Protein AF-A0A1I3K4R9-F1 (afdb_monomer_lite)

Structure (mmCIF, N/CA/C/O backbone):
data_AF-A0A1I3K4R9-F1
#
_entry.id   AF-A0A1I3K4R9-F1
#
loop_
_atom_site.group_PDB
_atom_site.id
_atom_site.type_symbol
_atom_site.label_atom_id
_atom_site.label_alt_id
_atom_site.label_comp_id
_atom_site.label_asym_id
_atom_site.label_entity_id
_atom_site.label_seq_id
_atom_site.pdbx_PDB_ins_code
_atom_site.Cartn_x
_atom_site.Cartn_y
_atom_site.Cartn_z
_atom_site.occupancy
_atom_site.B_iso_or_equiv
_atom_site.auth_seq_id
_atom_site.auth_comp_id
_atom_site.auth_asym_id
_atom_site.auth_atom_id
_atom_site.pdbx_PDB_model_num
ATOM 1 N N . MET A 1 1 ? 25.715 -66.207 -19.219 1.00 51.34 1 MET A N 1
ATOM 2 C CA . MET A 1 1 ? 26.080 -65.567 -17.935 1.00 51.34 1 MET A CA 1
ATOM 3 C C . MET A 1 1 ? 26.463 -64.110 -18.175 1.00 51.34 1 MET A C 1
ATOM 5 O O . MET A 1 1 ? 27.544 -63.880 -18.688 1.00 51.34 1 MET A O 1
ATOM 9 N N . ARG A 1 2 ? 25.607 -63.145 -17.819 1.00 48.06 2 ARG A N 1
ATOM 10 C CA . ARG A 1 2 ? 25.966 -61.923 -17.067 1.00 48.06 2 ARG A CA 1
ATOM 11 C C . ARG A 1 2 ? 24.714 -61.064 -16.907 1.00 48.06 2 ARG A C 1
ATOM 13 O O . ARG A 1 2 ? 24.129 -60.594 -17.871 1.00 48.06 2 ARG A O 1
ATOM 20 N N . ARG A 1 3 ? 24.297 -60.961 -15.651 1.00 55.81 3 ARG A N 1
ATOM 21 C CA . ARG A 1 3 ? 23.197 -60.150 -15.145 1.00 55.81 3 ARG A CA 1
ATOM 22 C C . ARG A 1 3 ? 23.650 -58.690 -15.182 1.00 55.81 3 ARG A C 1
ATOM 24 O O . ARG A 1 3 ? 24.677 -58.387 -14.584 1.00 55.81 3 ARG A O 1
ATOM 31 N N . ILE A 1 4 ? 22.904 -57.808 -15.837 1.00 59.50 4 ILE A N 1
ATOM 32 C CA . ILE A 1 4 ? 23.000 -56.362 -15.603 1.00 59.50 4 ILE A CA 1
ATOM 33 C C . ILE A 1 4 ? 21.597 -55.910 -15.215 1.00 59.50 4 ILE A C 1
ATOM 35 O O . ILE A 1 4 ? 20.799 -55.438 -16.015 1.00 59.50 4 ILE A O 1
ATOM 39 N N . LEU A 1 5 ? 21.294 -56.197 -13.952 1.00 57.53 5 LEU A N 1
ATOM 40 C CA . LEU A 1 5 ? 20.197 -55.619 -13.201 1.00 57.53 5 LEU A CA 1
ATOM 41 C C . LEU A 1 5 ? 20.694 -54.225 -12.789 1.00 57.53 5 LEU A C 1
ATOM 43 O O . LEU A 1 5 ? 21.417 -54.105 -11.804 1.00 57.53 5 LEU A O 1
ATOM 47 N N . PHE A 1 6 ? 20.417 -53.194 -13.586 1.00 55.78 6 PHE A N 1
ATOM 48 C CA . PHE A 1 6 ? 20.660 -51.812 -13.169 1.00 55.78 6 PHE A CA 1
ATOM 49 C C . PHE A 1 6 ? 19.325 -51.182 -12.800 1.00 55.78 6 PHE A C 1
ATOM 51 O O . PHE A 1 6 ? 18.458 -50.953 -13.640 1.00 55.78 6 PHE A O 1
ATOM 58 N N . ALA A 1 7 ? 19.169 -50.984 -11.496 1.00 57.44 7 ALA A N 1
ATOM 59 C CA . ALA A 1 7 ? 18.073 -50.286 -10.867 1.00 57.44 7 ALA A CA 1
ATOM 60 C C . ALA A 1 7 ? 17.937 -48.871 -11.450 1.00 57.44 7 ALA A C 1
ATOM 62 O O . ALA A 1 7 ? 18.729 -47.986 -11.142 1.00 57.44 7 ALA A O 1
ATOM 63 N N . LEU A 1 8 ? 16.900 -48.643 -12.255 1.00 58.12 8 LEU A N 1
ATOM 64 C CA . LEU A 1 8 ? 16.354 -47.309 -12.513 1.00 58.12 8 LEU A CA 1
ATOM 65 C C . LEU A 1 8 ? 15.363 -46.986 -11.391 1.00 58.12 8 LEU A C 1
ATOM 67 O O . LEU A 1 8 ? 14.152 -46.912 -11.571 1.00 58.12 8 LEU A O 1
ATOM 71 N N . MET A 1 9 ? 15.923 -46.883 -10.190 1.00 59.59 9 MET A N 1
ATOM 72 C CA . MET A 1 9 ? 15.269 -46.380 -8.998 1.00 59.59 9 MET A CA 1
ATOM 73 C C . MET A 1 9 ? 15.701 -44.927 -8.826 1.00 59.59 9 MET A C 1
ATOM 75 O O . MET A 1 9 ? 16.888 -44.647 -8.691 1.00 59.59 9 MET A O 1
ATOM 79 N N . GLY A 1 10 ? 14.724 -44.023 -8.793 1.00 59.19 10 GLY A N 1
ATOM 80 C CA . GLY A 1 10 ? 14.876 -42.740 -8.117 1.00 59.19 10 GLY A CA 1
ATOM 81 C C . GLY A 1 10 ? 15.245 -41.553 -8.998 1.00 59.19 10 GLY A C 1
ATOM 82 O O . GLY A 1 10 ? 16.362 -41.054 -8.944 1.00 59.19 10 GLY A O 1
ATOM 83 N N . LEU A 1 11 ? 14.249 -40.992 -9.679 1.00 58.69 11 LEU A N 1
ATOM 84 C CA . LEU A 1 11 ? 14.163 -39.536 -9.777 1.00 58.69 11 LEU A CA 1
ATOM 85 C C . LEU A 1 11 ? 12.709 -39.120 -9.557 1.00 58.69 11 LEU A C 1
ATOM 87 O O . LEU A 1 11 ? 12.008 -38.674 -10.460 1.00 58.69 11 LEU A O 1
ATOM 91 N N . VAL A 1 12 ? 12.235 -39.335 -8.328 1.00 62.22 12 VAL A N 1
ATOM 92 C CA . VAL A 1 12 ? 11.048 -38.630 -7.847 1.00 62.22 12 VAL A CA 1
ATOM 93 C C . VAL A 1 12 ? 11.509 -37.188 -7.702 1.00 62.22 12 VAL A C 1
ATOM 95 O O . VAL A 1 12 ? 12.241 -36.868 -6.767 1.00 62.22 12 VAL A O 1
ATOM 98 N N . LEU A 1 13 ? 11.175 -36.343 -8.680 1.00 57.25 13 LEU A N 1
ATOM 99 C CA . LEU A 1 13 ? 11.293 -34.903 -8.520 1.00 57.25 13 LEU A CA 1
ATOM 100 C C . LEU A 1 13 ? 10.425 -34.546 -7.317 1.00 57.25 13 LEU A C 1
ATOM 102 O O . LEU A 1 13 ? 9.204 -34.462 -7.416 1.00 57.25 13 LEU A O 1
ATOM 106 N N . SER A 1 14 ? 11.065 -34.396 -6.163 1.00 55.50 14 SER A N 1
ATOM 107 C CA . SER A 1 14 ? 10.514 -33.724 -5.005 1.00 55.50 14 SER A CA 1
ATOM 108 C C . SER A 1 14 ? 10.251 -32.288 -5.437 1.00 55.50 14 SER A C 1
ATOM 110 O O . SER A 1 14 ? 11.121 -31.424 -5.341 1.00 55.50 14 SER A O 1
ATOM 112 N N . SER A 1 15 ? 9.067 -32.066 -6.004 1.00 55.44 15 SER A N 1
ATOM 113 C CA . SER A 1 15 ? 8.483 -30.755 -6.208 1.00 55.44 15 SER A CA 1
ATOM 114 C C . SER A 1 15 ? 8.310 -30.149 -4.825 1.00 55.44 15 SER A C 1
ATOM 116 O O . SER A 1 15 ? 7.285 -30.348 -4.172 1.00 55.44 15 SER A O 1
ATOM 118 N N . SER A 1 16 ? 9.350 -29.478 -4.337 1.00 58.38 16 SER A N 1
ATOM 119 C CA . SER A 1 16 ? 9.229 -28.598 -3.188 1.00 58.38 16 SER A CA 1
ATOM 120 C C . SER A 1 16 ? 8.072 -27.655 -3.509 1.00 58.38 16 SER A C 1
ATOM 122 O O . SER A 1 16 ? 8.151 -26.964 -4.532 1.00 58.38 16 SER A O 1
ATOM 124 N N . PRO A 1 17 ? 6.974 -27.651 -2.731 1.00 54.09 17 PRO A N 1
ATOM 125 C CA . PRO A 1 17 ? 5.944 -26.652 -2.935 1.00 54.09 17 PRO A CA 1
ATOM 126 C C . PRO A 1 17 ? 6.647 -25.303 -2.809 1.00 54.09 17 PRO A C 1
ATOM 128 O O . PRO A 1 17 ? 7.321 -25.058 -1.805 1.00 54.09 17 PRO A O 1
ATOM 131 N N . LEU A 1 18 ? 6.565 -24.466 -3.849 1.00 53.91 18 LEU A N 1
ATOM 132 C CA . LEU A 1 18 ? 6.933 -23.063 -3.718 1.00 53.91 18 LEU A CA 1
ATOM 133 C C . LEU A 1 18 ? 6.096 -22.550 -2.550 1.00 53.91 18 LEU A C 1
ATOM 135 O O . LEU A 1 18 ? 4.873 -22.456 -2.661 1.00 53.91 18 LEU A O 1
ATOM 139 N N . ALA A 1 19 ? 6.743 -22.351 -1.402 1.00 48.62 19 ALA A N 1
ATOM 140 C CA . ALA A 1 19 ? 6.080 -21.896 -0.200 1.00 48.62 19 ALA A CA 1
ATOM 141 C C . ALA A 1 19 ? 5.335 -20.612 -0.560 1.00 48.62 19 ALA A C 1
ATOM 143 O O . ALA A 1 19 ? 5.927 -19.677 -1.106 1.00 48.62 19 ALA A O 1
ATOM 144 N N . ALA A 1 20 ? 4.023 -20.634 -0.326 1.00 49.50 20 ALA A N 1
ATOM 145 C CA . ALA A 1 20 ? 3.136 -19.522 -0.587 1.00 49.50 20 ALA A CA 1
ATOM 146 C C . ALA A 1 20 ? 3.754 -18.236 -0.029 1.00 49.50 20 ALA A C 1
ATOM 148 O O . ALA A 1 20 ? 4.210 -18.177 1.115 1.00 49.50 20 ALA A O 1
ATOM 149 N N . GLN A 1 21 ? 3.815 -17.235 -0.898 1.00 53.59 21 GLN A N 1
ATOM 150 C CA . GLN A 1 21 ? 4.332 -15.909 -0.611 1.00 53.59 21 GLN A CA 1
ATOM 151 C C . GLN A 1 21 ? 3.586 -15.337 0.601 1.00 53.59 21 GLN A C 1
ATOM 153 O O . GLN A 1 21 ? 2.382 -15.542 0.741 1.00 53.59 21 GLN A O 1
ATOM 158 N N . GLY A 1 22 ? 4.328 -14.689 1.504 1.00 58.25 22 GLY A N 1
ATOM 159 C CA . GLY A 1 22 ? 3.849 -14.261 2.818 1.00 58.25 22 GLY A CA 1
ATOM 160 C C . GLY A 1 22 ? 2.541 -13.479 2.745 1.00 58.25 22 GLY A C 1
ATOM 161 O O . GLY A 1 22 ? 2.533 -12.305 2.373 1.00 58.25 22 GLY A O 1
ATOM 162 N N . GLY A 1 23 ? 1.449 -14.145 3.119 1.00 67.75 23 GLY A N 1
ATOM 163 C CA . GLY A 1 23 ? 0.139 -13.528 3.234 1.00 67.75 23 GLY A CA 1
ATOM 164 C C . GLY A 1 23 ? 0.123 -12.436 4.302 1.00 67.75 23 GLY A C 1
ATOM 165 O O . GLY A 1 23 ? 0.985 -12.361 5.182 1.00 67.75 23 GLY A O 1
ATOM 166 N N . CYS A 1 24 ? -0.885 -11.578 4.228 1.00 80.88 24 CYS A N 1
ATOM 167 C CA . CYS A 1 24 ? -1.127 -10.547 5.225 1.00 80.88 24 CYS A CA 1
ATOM 168 C C . CYS A 1 24 ? -1.706 -11.140 6.511 1.00 80.88 24 CYS A C 1
ATOM 170 O O . CYS A 1 24 ? -2.908 -11.087 6.753 1.00 80.88 24 CYS A O 1
ATOM 172 N N . THR A 1 25 ? -0.836 -11.705 7.350 1.00 82.44 25 THR A N 1
ATOM 173 C CA . THR A 1 25 ? -1.200 -12.109 8.710 1.00 82.44 25 THR A CA 1
ATOM 174 C C . THR A 1 25 ? -1.231 -10.870 9.596 1.00 82.44 25 THR A C 1
ATOM 176 O O . THR A 1 25 ? -0.197 -10.389 10.057 1.00 82.44 25 THR A O 1
ATOM 179 N N . LEU A 1 26 ? -2.430 -10.335 9.808 1.00 81.81 26 LEU A N 1
ATOM 180 C CA . LEU A 1 26 ? -2.672 -9.211 10.706 1.00 81.81 26 LEU A CA 1
ATOM 181 C C . LEU A 1 26 ? -3.144 -9.728 12.064 1.00 81.81 26 LEU A C 1
ATOM 183 O O . LEU A 1 26 ? -3.983 -10.627 12.144 1.00 81.81 26 LEU A O 1
ATOM 187 N N . ASN A 1 27 ? -2.622 -9.143 13.139 1.00 87.44 27 ASN A N 1
ATOM 188 C CA . ASN A 1 27 ? -3.165 -9.367 14.471 1.00 87.44 27 ASN A CA 1
ATOM 189 C C . ASN A 1 27 ? -4.494 -8.615 14.590 1.00 87.44 27 ASN A C 1
ATOM 191 O O . ASN A 1 27 ? -4.507 -7.393 14.690 1.00 87.44 27 ASN A O 1
ATOM 195 N N . VAL A 1 28 ? -5.609 -9.345 14.575 1.00 83.69 28 VAL A N 1
ATOM 196 C CA . VAL A 1 28 ? -6.965 -8.767 14.555 1.00 83.69 28 VAL A CA 1
ATOM 197 C C . VAL A 1 28 ? -7.202 -7.790 15.711 1.00 83.69 28 VAL A C 1
ATOM 199 O O . VAL A 1 28 ? -7.915 -6.807 15.528 1.00 83.69 28 VAL A O 1
ATOM 202 N N . ALA A 1 29 ? -6.569 -8.007 16.870 1.00 91.38 29 ALA A N 1
ATOM 203 C CA . ALA A 1 29 ? -6.693 -7.115 18.022 1.00 91.38 29 ALA A CA 1
ATOM 204 C C . ALA A 1 29 ? -6.231 -5.674 17.724 1.00 91.38 29 ALA A C 1
ATOM 206 O O . ALA A 1 29 ? -6.813 -4.733 18.256 1.00 91.38 29 ALA A O 1
ATOM 207 N N . ASP A 1 30 ? -5.246 -5.501 16.837 1.00 89.94 30 ASP A N 1
ATOM 208 C CA . ASP A 1 30 ? -4.691 -4.190 16.475 1.00 89.94 30 ASP A CA 1
ATOM 209 C C . ASP A 1 30 ? -5.546 -3.459 15.420 1.00 89.94 30 ASP A C 1
ATOM 211 O O . ASP A 1 30 ? -5.360 -2.267 15.185 1.00 89.94 30 ASP A O 1
ATOM 215 N N . TYR A 1 31 ? -6.490 -4.168 14.789 1.00 92.12 31 TYR A N 1
ATOM 216 C CA . TYR A 1 31 ? -7.287 -3.682 13.658 1.00 92.12 31 TYR A CA 1
ATOM 217 C C . TYR A 1 31 ? -8.801 -3.788 13.909 1.00 92.12 31 TYR A C 1
ATOM 219 O O . TYR A 1 31 ? -9.599 -3.813 12.971 1.00 92.12 31 TYR A O 1
ATOM 227 N N . VAL A 1 32 ? -9.237 -3.827 15.172 1.00 94.50 32 VAL A N 1
ATOM 228 C CA . VAL A 1 32 ? -10.669 -3.765 15.506 1.00 94.50 32 VAL A CA 1
ATOM 229 C C . VAL A 1 32 ? -11.260 -2.448 14.991 1.00 94.50 32 VAL A C 1
ATOM 231 O O . VAL A 1 32 ? -10.751 -1.372 15.290 1.00 94.50 32 VAL A O 1
ATOM 234 N N . GLY A 1 33 ? -12.341 -2.538 14.212 1.00 95.12 33 GLY A N 1
ATOM 235 C CA . GLY A 1 33 ? -12.996 -1.384 13.583 1.00 95.12 33 GLY A CA 1
ATOM 236 C C . GLY A 1 33 ? -12.412 -0.974 12.228 1.00 95.12 33 GLY A C 1
ATOM 237 O O . GLY A 1 33 ? -12.998 -0.126 11.559 1.00 95.12 33 GLY A O 1
ATOM 238 N N . TRP A 1 34 ? -11.316 -1.597 11.793 1.00 96.56 34 TRP A N 1
ATOM 239 C CA . TRP A 1 34 ? -10.780 -1.399 10.451 1.00 96.56 34 TRP A CA 1
ATOM 240 C C . TRP A 1 34 ? -11.550 -2.231 9.426 1.00 96.56 34 TRP A C 1
ATOM 242 O O . TRP A 1 34 ? -12.049 -3.319 9.719 1.00 96.56 34 TRP A O 1
ATOM 252 N N . GLN A 1 35 ? -11.612 -1.731 8.199 1.00 96.38 35 GLN A N 1
ATOM 253 C CA . GLN A 1 35 ? -12.259 -2.375 7.064 1.00 96.38 35 GLN A CA 1
ATOM 254 C C . GLN A 1 35 ? -11.261 -2.542 5.929 1.00 96.38 35 GLN A C 1
ATOM 256 O O . GLN A 1 35 ? -10.445 -1.655 5.686 1.00 96.38 35 GLN A O 1
ATOM 261 N N . ILE A 1 36 ? -11.346 -3.660 5.211 1.00 95.00 36 ILE A N 1
ATOM 262 C CA . ILE A 1 36 ? -10.637 -3.816 3.942 1.00 95.00 36 ILE A CA 1
ATOM 263 C C . ILE A 1 36 ? -11.380 -2.975 2.908 1.00 95.00 36 ILE A C 1
ATOM 265 O O . ILE A 1 36 ? -12.539 -3.253 2.611 1.00 95.00 36 ILE A O 1
ATOM 269 N N . ILE A 1 37 ? -10.710 -1.959 2.372 1.00 95.25 37 ILE A N 1
ATOM 270 C CA . ILE A 1 37 ? -11.268 -1.096 1.323 1.00 95.25 37 ILE A CA 1
ATOM 271 C C . ILE A 1 37 ? -10.774 -1.493 -0.068 1.00 95.25 37 ILE A C 1
ATOM 273 O O . ILE A 1 37 ? -11.422 -1.180 -1.060 1.00 95.25 37 ILE A O 1
ATOM 277 N N . TYR A 1 38 ? -9.645 -2.204 -0.144 1.00 93.81 38 TYR A N 1
ATOM 278 C CA . TYR A 1 38 ? -9.099 -2.708 -1.396 1.00 93.81 38 TYR A CA 1
ATOM 279 C C . TYR A 1 38 ? -8.235 -3.958 -1.161 1.00 93.81 38 TYR A C 1
ATOM 281 O O . TYR A 1 38 ? -7.528 -4.059 -0.154 1.00 93.81 38 TYR A O 1
ATOM 289 N N . SER A 1 39 ? -8.237 -4.895 -2.111 1.00 92.69 39 SER A N 1
ATOM 290 C CA . SER A 1 39 ? -7.311 -6.033 -2.147 1.00 92.69 39 SER A CA 1
ATOM 291 C C . SER A 1 39 ? -6.931 -6.383 -3.582 1.00 92.69 39 SER A C 1
ATOM 293 O O . SER A 1 39 ? -7.806 -6.461 -4.440 1.00 92.69 39 SER A O 1
ATOM 295 N N . GLY A 1 40 ? -5.653 -6.647 -3.838 1.00 91.12 40 GLY A N 1
ATOM 296 C CA . GLY A 1 40 ? -5.158 -7.014 -5.164 1.00 91.12 40 GLY A CA 1
ATOM 297 C C . GLY A 1 40 ? -3.655 -7.257 -5.149 1.00 91.12 40 GLY A C 1
ATOM 298 O O . GLY A 1 40 ? -3.104 -7.634 -4.120 1.00 91.12 40 GLY A O 1
ATOM 299 N N . ALA A 1 41 ? -2.985 -7.004 -6.270 1.00 91.38 41 ALA A N 1
ATOM 300 C CA . ALA A 1 41 ? -1.533 -7.108 -6.386 1.00 91.38 41 ALA A CA 1
ATOM 301 C C . ALA A 1 41 ? -0.946 -5.764 -6.803 1.00 91.38 41 ALA A C 1
ATOM 303 O O . ALA A 1 41 ? -1.534 -5.064 -7.617 1.00 91.38 41 ALA A O 1
ATOM 304 N N . LEU A 1 42 ? 0.230 -5.403 -6.299 1.00 93.75 42 LEU A N 1
ATOM 305 C CA . LEU A 1 42 ? 0.910 -4.214 -6.800 1.00 93.75 42 LEU A CA 1
ATOM 306 C C . LEU A 1 42 ? 1.279 -4.396 -8.276 1.00 93.75 42 LEU A C 1
ATOM 308 O O . LEU A 1 42 ? 1.975 -5.338 -8.650 1.00 93.75 42 LEU A O 1
ATOM 312 N N . THR A 1 43 ? 0.858 -3.455 -9.115 1.00 95.62 43 THR A N 1
ATOM 313 C CA . THR A 1 43 ? 1.207 -3.403 -10.543 1.00 95.62 43 THR A CA 1
ATOM 314 C C . THR A 1 43 ? 2.423 -2.521 -10.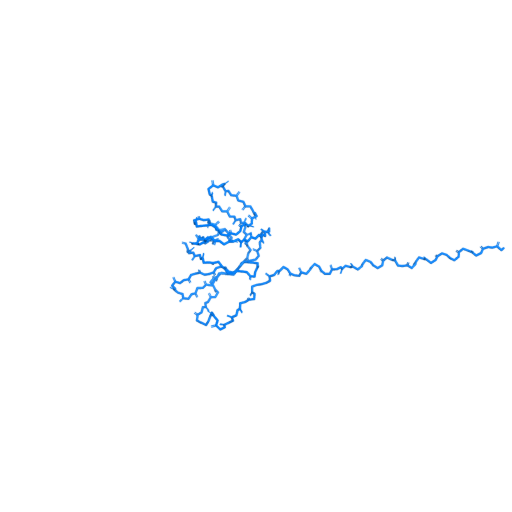809 1.00 95.62 43 THR A C 1
ATOM 316 O O . THR A 1 43 ? 2.999 -2.550 -11.900 1.00 95.62 43 THR A O 1
ATOM 319 N N . GLY A 1 44 ? 2.837 -1.739 -9.811 1.00 95.31 44 GLY A N 1
ATOM 320 C CA . GLY A 1 44 ? 4.094 -1.014 -9.813 1.00 95.31 44 GLY A CA 1
ATOM 321 C C . GLY A 1 44 ? 4.179 0.037 -8.717 1.00 95.31 44 GLY A C 1
ATOM 322 O O . GLY A 1 44 ? 3.285 0.194 -7.888 1.00 95.31 44 GLY A O 1
ATOM 323 N N . THR A 1 45 ? 5.272 0.783 -8.733 1.00 96.75 45 THR A N 1
ATOM 324 C CA . THR A 1 45 ? 5.490 1.953 -7.888 1.00 96.75 45 THR A CA 1
ATOM 325 C C . THR A 1 45 ? 5.971 3.123 -8.729 1.00 96.75 45 THR A C 1
ATOM 327 O O . THR A 1 45 ? 6.645 2.915 -9.738 1.00 96.75 45 THR A O 1
ATOM 330 N N . VAL A 1 46 ? 5.672 4.345 -8.300 1.00 97.19 46 VAL A N 1
ATOM 331 C CA . VAL A 1 46 ? 6.185 5.577 -8.909 1.00 97.19 46 VAL A CA 1
ATOM 332 C C . VAL A 1 46 ? 6.828 6.434 -7.828 1.00 97.19 46 VAL A C 1
ATOM 334 O O . VAL A 1 46 ? 6.215 6.703 -6.796 1.00 97.19 46 VAL A O 1
ATOM 337 N N . ASP A 1 47 ? 8.065 6.855 -8.054 1.00 95.12 47 ASP A N 1
ATOM 338 C CA . ASP A 1 47 ? 8.766 7.824 -7.212 1.00 95.12 47 ASP A CA 1
ATOM 339 C C . ASP A 1 47 ? 9.708 8.708 -8.050 1.00 95.12 47 ASP A C 1
ATOM 341 O O . ASP A 1 47 ? 9.578 8.789 -9.273 1.00 95.12 47 ASP A O 1
ATOM 345 N N . LEU A 1 48 ? 10.645 9.402 -7.396 1.00 92.62 48 LEU A N 1
ATOM 346 C CA . LEU A 1 48 ? 11.615 10.289 -8.048 1.00 92.62 48 LEU A CA 1
ATOM 347 C C . LEU A 1 48 ? 12.519 9.572 -9.064 1.00 92.62 48 LEU A C 1
ATOM 349 O O . LEU A 1 48 ? 13.056 10.220 -9.957 1.00 92.62 48 LEU A O 1
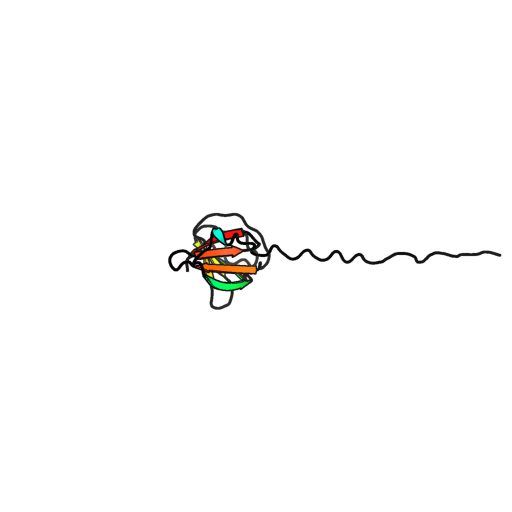ATOM 353 N N . SER A 1 49 ? 12.707 8.256 -8.937 1.00 91.75 49 SER A N 1
ATOM 354 C CA . SER A 1 49 ? 13.458 7.435 -9.893 1.00 91.75 49 SER A CA 1
ATOM 355 C C . SER A 1 49 ? 12.603 6.966 -11.077 1.00 91.75 49 SER A C 1
ATOM 357 O O . SER A 1 49 ? 13.126 6.340 -11.997 1.00 91.75 49 SER A O 1
ATOM 359 N N . GLY A 1 50 ? 11.307 7.286 -11.086 1.00 95.38 50 GLY A N 1
ATOM 360 C CA . GLY A 1 50 ? 10.360 6.912 -12.127 1.00 95.38 50 GLY A CA 1
ATOM 361 C C . GLY A 1 50 ? 9.490 5.719 -11.737 1.00 95.38 50 GLY A C 1
ATOM 362 O O . GLY A 1 50 ? 9.225 5.465 -10.560 1.00 95.38 50 GLY A O 1
ATOM 363 N N . ARG A 1 51 ? 8.989 5.005 -12.749 1.00 96.12 51 ARG A N 1
ATOM 364 C CA . ARG A 1 51 ? 8.123 3.835 -12.566 1.00 96.12 51 ARG A CA 1
ATOM 365 C C . ARG A 1 51 ? 8.956 2.557 -12.424 1.00 96.12 51 ARG A C 1
ATOM 367 O O . ARG A 1 51 ? 9.868 2.327 -13.210 1.00 96.12 51 ARG A O 1
ATOM 374 N N . SER A 1 52 ? 8.576 1.692 -11.486 1.00 94.81 52 SER A N 1
ATOM 375 C CA . SER A 1 52 ? 9.142 0.351 -11.285 1.00 94.81 52 SER A CA 1
ATOM 376 C C . SER A 1 52 ? 8.028 -0.690 -11.166 1.00 94.81 52 SER A C 1
ATOM 378 O O . SER A 1 52 ? 6.971 -0.400 -10.615 1.00 94.81 52 SER A O 1
ATOM 380 N N . GLU A 1 53 ? 8.255 -1.912 -11.649 1.00 92.56 53 GLU A N 1
ATOM 381 C CA . GLU A 1 53 ? 7.369 -3.059 -11.372 1.00 92.56 53 GLU A CA 1
ATOM 382 C C . GLU A 1 53 ? 7.735 -3.796 -10.075 1.00 92.56 53 GLU A C 1
ATOM 384 O O . GLU A 1 53 ? 6.952 -4.584 -9.543 1.00 92.56 53 GLU A O 1
ATOM 389 N N . THR A 1 54 ? 8.938 -3.545 -9.564 1.00 92.00 54 THR A N 1
ATOM 390 C CA . THR A 1 54 ? 9.446 -4.156 -8.340 1.00 92.00 54 THR A CA 1
ATOM 391 C C . THR A 1 54 ? 9.175 -3.226 -7.171 1.00 92.00 54 THR A C 1
ATOM 393 O O . THR A 1 54 ? 9.645 -2.085 -7.149 1.00 92.00 54 THR A O 1
ATOM 396 N N . PHE A 1 55 ? 8.462 -3.737 -6.172 1.00 93.75 55 PHE A N 1
ATOM 397 C CA . PHE A 1 55 ? 8.271 -3.063 -4.901 1.00 93.75 55 PHE A CA 1
ATOM 398 C C . PHE A 1 55 ? 9.573 -3.106 -4.100 1.00 93.75 55 PHE A C 1
ATOM 400 O O . PHE A 1 55 ? 10.130 -4.179 -3.874 1.00 93.75 55 PHE A O 1
ATOM 407 N N . GLN A 1 56 ? 10.042 -1.943 -3.649 1.00 93.19 56 GLN A N 1
ATOM 408 C CA . GLN A 1 56 ? 11.261 -1.786 -2.842 1.00 93.19 56 GLN A CA 1
ATOM 409 C C . GLN A 1 56 ? 10.956 -1.113 -1.494 1.00 93.19 56 GLN A C 1
ATOM 411 O O . GLN A 1 56 ? 11.735 -0.306 -0.982 1.00 93.19 56 GLN A O 1
ATOM 416 N N . GLY A 1 57 ? 9.770 -1.379 -0.943 1.00 93.25 57 GLY A N 1
ATOM 417 C CA . GLY A 1 57 ? 9.292 -0.733 0.275 1.00 93.25 57 GLY A CA 1
ATOM 418 C C . GLY A 1 57 ? 8.592 0.599 0.018 1.00 93.25 57 GLY A C 1
ATOM 419 O O . GLY A 1 57 ? 8.260 0.954 -1.114 1.00 93.25 57 GLY A O 1
ATOM 420 N N . CYS A 1 58 ? 8.398 1.353 1.091 1.00 95.38 58 CYS A N 1
ATOM 421 C CA . CYS A 1 58 ? 7.868 2.705 1.073 1.00 95.38 58 CYS A CA 1
ATOM 422 C C . CYS A 1 58 ? 8.969 3.735 1.317 1.00 95.38 58 CYS A C 1
ATOM 424 O O . CYS A 1 58 ? 9.812 3.576 2.202 1.00 95.38 58 CYS A O 1
ATOM 426 N N . ALA A 1 59 ? 8.882 4.829 0.572 1.00 95.44 59 ALA A N 1
ATOM 427 C CA . ALA A 1 59 ? 9.505 6.106 0.877 1.00 95.44 59 ALA A CA 1
ATOM 428 C C . ALA A 1 59 ? 8.395 7.172 0.842 1.00 95.44 59 ALA A C 1
ATOM 430 O O . ALA A 1 59 ? 7.461 7.010 0.053 1.00 95.44 59 ALA A O 1
ATOM 431 N N . PRO A 1 60 ? 8.447 8.234 1.663 1.00 95.69 60 PRO A N 1
ATOM 432 C CA . PRO A 1 60 ? 7.436 9.284 1.647 1.00 95.69 60 PRO A CA 1
ATOM 433 C C . PRO A 1 60 ? 7.209 9.826 0.232 1.00 95.69 60 PRO A C 1
ATOM 435 O O . PRO A 1 60 ? 8.162 10.173 -0.464 1.00 95.69 60 PRO A O 1
ATOM 438 N N . GLY A 1 61 ? 5.950 9.865 -0.203 1.00 96.56 61 GLY A N 1
ATOM 439 C CA . GLY A 1 61 ? 5.571 10.320 -1.543 1.00 96.56 61 GLY A CA 1
ATOM 440 C C . GLY A 1 61 ? 5.660 9.261 -2.647 1.00 96.56 61 GLY A C 1
ATOM 441 O O . GLY A 1 61 ? 5.174 9.518 -3.745 1.00 96.56 61 GLY A O 1
ATOM 442 N N . ARG A 1 62 ? 6.212 8.067 -2.383 1.00 97.31 62 ARG A N 1
ATOM 443 C CA . ARG A 1 62 ? 6.147 6.945 -3.333 1.00 97.31 62 ARG A CA 1
ATOM 444 C C . ARG A 1 62 ? 4.694 6.520 -3.517 1.00 97.31 62 ARG A C 1
ATOM 446 O O . ARG A 1 62 ? 4.020 6.191 -2.542 1.00 97.31 62 ARG A O 1
ATOM 453 N N . VAL A 1 63 ? 4.244 6.485 -4.763 1.00 97.69 63 VAL A N 1
ATOM 454 C CA . VAL A 1 63 ? 2.916 6.002 -5.145 1.00 97.69 63 VAL A CA 1
ATOM 455 C C . VAL A 1 63 ? 2.995 4.499 -5.375 1.00 97.69 63 VAL A C 1
ATOM 457 O O . VAL A 1 63 ? 3.864 4.023 -6.107 1.00 97.69 63 VAL A O 1
ATOM 460 N N . LEU A 1 64 ? 2.102 3.749 -4.744 1.00 97.00 64 LEU A N 1
ATOM 461 C CA . LEU A 1 64 ? 1.911 2.319 -4.932 1.00 97.00 64 LEU A CA 1
ATOM 462 C C . LEU A 1 64 ? 0.698 2.127 -5.833 1.00 97.00 64 LEU A C 1
ATOM 464 O O . LEU A 1 64 ? -0.400 2.556 -5.490 1.00 97.00 64 LEU A O 1
ATOM 468 N N . LEU A 1 65 ? 0.905 1.503 -6.985 1.00 96.81 65 LEU A N 1
ATOM 469 C CA . LEU A 1 65 ? -0.141 1.242 -7.963 1.00 96.81 65 LEU A CA 1
ATOM 470 C C . LEU A 1 65 ? -0.668 -0.161 -7.738 1.00 96.81 65 LEU A C 1
ATOM 472 O O . LEU A 1 65 ? 0.121 -1.110 -7.736 1.00 96.81 65 LEU A O 1
ATOM 476 N N . ILE A 1 66 ? -1.976 -0.290 -7.555 1.00 94.00 66 ILE A N 1
ATOM 477 C CA . ILE A 1 66 ? -2.584 -1.569 -7.204 1.00 94.00 66 ILE A CA 1
ATOM 478 C C . ILE A 1 66 ? -3.426 -2.132 -8.346 1.00 94.00 66 ILE A C 1
ATOM 480 O O . ILE A 1 66 ? -3.371 -3.320 -8.632 1.00 94.00 66 ILE A O 1
ATOM 484 N N . ASP A 1 67 ? -4.135 -1.283 -9.072 1.00 88.56 67 ASP A N 1
ATOM 485 C CA . ASP A 1 67 ? -4.716 -1.626 -10.368 1.00 88.56 67 ASP A CA 1
ATOM 486 C C . ASP A 1 67 ? -4.732 -0.378 -11.268 1.00 88.56 67 ASP A C 1
ATOM 488 O O . ASP A 1 67 ? -3.878 0.501 -11.116 1.00 88.56 67 ASP A O 1
ATOM 492 N N . ALA A 1 68 ? -5.625 -0.341 -12.259 1.00 85.62 68 ALA A N 1
ATOM 493 C CA . ALA A 1 68 ? -5.768 0.799 -13.158 1.00 85.62 68 ALA A CA 1
ATOM 494 C C . ALA A 1 68 ? -6.373 2.041 -12.477 1.00 85.62 68 ALA A C 1
ATOM 496 O O . ALA A 1 68 ? -6.075 3.155 -12.904 1.00 85.62 68 ALA A O 1
ATOM 497 N N . ASP A 1 69 ? -7.167 1.849 -11.423 1.00 90.88 69 ASP A N 1
ATOM 498 C CA . ASP A 1 69 ? -8.024 2.873 -10.820 1.00 90.88 69 ASP A CA 1
ATOM 499 C C . ASP A 1 69 ? -7.670 3.157 -9.347 1.00 90.88 69 ASP A C 1
ATOM 501 O O . ASP A 1 69 ? -8.129 4.145 -8.775 1.00 90.88 69 ASP A O 1
ATOM 505 N N . HIS A 1 70 ? -6.820 2.330 -8.735 1.00 95.00 70 HIS A N 1
ATOM 506 C CA . HIS A 1 70 ? -6.462 2.398 -7.326 1.00 95.00 70 HIS A CA 1
ATOM 507 C C . HIS A 1 70 ? -4.958 2.557 -7.130 1.00 95.00 70 HIS A C 1
ATOM 509 O O . HIS A 1 70 ? -4.122 1.767 -7.594 1.00 95.00 70 HIS A O 1
ATOM 515 N N . SER A 1 71 ? -4.620 3.569 -6.340 1.00 96.50 71 SER A N 1
ATOM 516 C CA . SER A 1 71 ? -3.271 3.816 -5.864 1.00 96.50 71 SER A CA 1
ATOM 517 C C . SER A 1 71 ? -3.298 4.377 -4.456 1.00 96.50 71 SER A C 1
ATOM 519 O O . SER A 1 71 ? -4.258 5.036 -4.079 1.00 96.50 71 SER A O 1
ATOM 521 N N . VAL A 1 72 ? -2.218 4.165 -3.715 1.00 97.31 72 VAL A N 1
ATOM 522 C CA . VAL A 1 72 ? -2.009 4.796 -2.408 1.00 97.31 72 VAL A CA 1
ATOM 523 C C . VAL A 1 72 ? -0.610 5.387 -2.335 1.00 97.31 72 VAL A C 1
ATOM 525 O O . VAL A 1 72 ? 0.323 4.895 -2.969 1.00 97.31 72 VAL A O 1
ATOM 528 N N . VAL A 1 73 ? -0.429 6.434 -1.543 1.00 97.88 73 VAL A N 1
ATOM 529 C CA . VAL A 1 73 ? 0.849 7.127 -1.372 1.00 97.88 73 VAL A CA 1
ATOM 530 C C . VAL A 1 73 ? 1.453 6.781 -0.019 1.00 97.88 73 VAL A C 1
ATOM 532 O O . VAL A 1 73 ? 0.840 6.978 1.027 1.00 97.88 73 VAL A O 1
ATOM 535 N N . CYS A 1 74 ? 2.693 6.304 -0.018 1.00 97.44 74 CYS A N 1
ATOM 536 C CA . CYS A 1 74 ? 3.452 6.046 1.199 1.00 97.44 74 CYS A CA 1
ATOM 537 C C . CYS A 1 74 ? 3.660 7.334 2.011 1.00 97.44 74 CYS A C 1
ATOM 539 O O . CYS A 1 74 ? 4.098 8.358 1.477 1.00 97.44 74 CYS A O 1
ATOM 541 N N . THR A 1 75 ? 3.427 7.269 3.322 1.00 97.00 75 THR A N 1
ATOM 542 C CA . THR A 1 75 ? 3.622 8.411 4.238 1.00 97.00 75 THR A CA 1
ATOM 543 C C . THR A 1 75 ? 4.883 8.292 5.090 1.00 97.00 75 THR A C 1
ATOM 545 O O . THR A 1 75 ? 5.367 9.290 5.617 1.00 97.00 75 THR A O 1
ATOM 548 N N . GLN A 1 76 ? 5.459 7.092 5.185 1.00 93.00 76 GLN A N 1
ATOM 549 C CA . GLN A 1 76 ? 6.640 6.812 5.999 1.00 93.00 76 GLN A CA 1
ATOM 550 C C . GLN A 1 76 ? 7.660 5.950 5.257 1.00 93.00 76 GLN A C 1
ATOM 552 O O . GLN A 1 76 ? 7.308 5.138 4.401 1.00 93.00 76 GLN A O 1
ATOM 557 N N . THR A 1 77 ? 8.933 6.088 5.624 1.00 93.25 77 THR A N 1
ATOM 558 C CA . THR A 1 77 ? 9.996 5.221 5.108 1.00 93.25 77 THR A CA 1
ATOM 559 C C . THR A 1 77 ? 9.927 3.856 5.780 1.00 93.25 77 THR A C 1
ATOM 561 O O . THR A 1 77 ? 10.018 3.753 7.003 1.00 93.25 77 THR A O 1
ATOM 564 N N . ARG A 1 78 ? 9.810 2.787 4.991 1.00 93.94 78 ARG A N 1
ATOM 565 C CA . ARG A 1 78 ? 9.889 1.412 5.493 1.00 93.94 78 ARG A CA 1
ATOM 566 C C . ARG A 1 78 ? 10.373 0.477 4.398 1.00 93.94 78 ARG A C 1
ATOM 568 O O . ARG A 1 78 ? 9.833 0.478 3.298 1.00 93.94 78 ARG A O 1
ATOM 575 N N . LEU A 1 79 ? 11.359 -0.356 4.708 1.00 90.56 79 LEU A N 1
ATOM 576 C CA . LEU A 1 79 ? 11.909 -1.306 3.744 1.00 90.56 79 LEU A CA 1
ATOM 577 C C . LEU A 1 79 ? 10.905 -2.411 3.388 1.00 90.56 79 LEU A C 1
ATOM 579 O O . LEU A 1 79 ? 10.034 -2.792 4.174 1.00 90.56 79 LEU A O 1
ATOM 583 N N . GLY A 1 80 ? 11.052 -2.935 2.181 1.00 89.56 80 GLY A N 1
ATOM 584 C CA . GLY A 1 80 ? 10.243 -4.007 1.621 1.00 89.56 80 GLY A CA 1
ATOM 585 C C . GLY A 1 80 ? 10.853 -4.465 0.306 1.00 89.56 80 GLY A C 1
ATOM 586 O O . GLY A 1 80 ? 11.694 -3.771 -0.262 1.00 89.56 80 GLY A O 1
ATOM 587 N N . ALA A 1 81 ? 10.460 -5.643 -0.156 1.00 87.69 81 ALA A N 1
ATOM 588 C CA . ALA A 1 81 ? 10.894 -6.170 -1.439 1.00 87.69 81 ALA A CA 1
ATOM 589 C C . ALA A 1 81 ? 9.840 -7.143 -1.965 1.00 87.69 81 ALA A C 1
ATOM 591 O O . ALA A 1 81 ? 9.315 -7.947 -1.194 1.00 87.69 81 ALA A O 1
ATOM 592 N N . GLY A 1 82 ? 9.546 -7.079 -3.259 1.00 88.06 82 GLY A N 1
ATOM 593 C CA . GLY A 1 82 ? 8.688 -8.051 -3.927 1.00 88.06 82 GLY A CA 1
ATOM 594 C C . GLY A 1 82 ? 8.482 -7.711 -5.396 1.00 88.06 82 GLY A C 1
ATOM 595 O O . GLY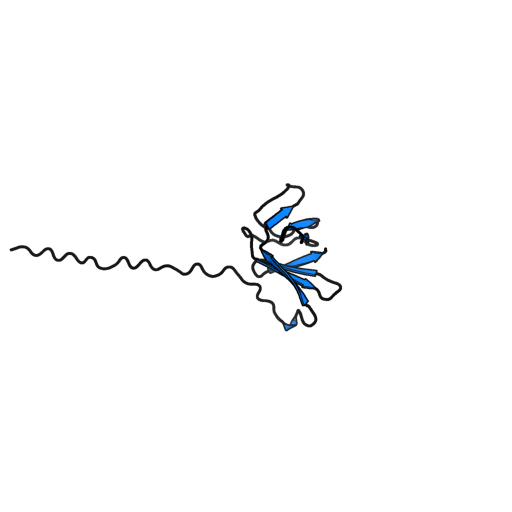 A 1 82 ? 8.390 -6.539 -5.757 1.00 88.06 82 GLY A O 1
ATOM 596 N N . TYR A 1 83 ? 8.393 -8.731 -6.246 1.00 88.25 83 TYR A N 1
ATOM 597 C CA . TYR A 1 83 ? 7.911 -8.558 -7.612 1.00 88.25 83 TYR A CA 1
ATOM 598 C C . TYR A 1 83 ? 6.393 -8.705 -7.601 1.00 88.25 83 TYR A C 1
ATOM 600 O O . TYR A 1 83 ? 5.899 -9.792 -7.317 1.00 88.25 83 TYR A O 1
ATOM 608 N N . ARG A 1 84 ? 5.677 -7.601 -7.847 1.00 89.94 84 ARG A N 1
ATOM 609 C CA . ARG A 1 84 ? 4.205 -7.547 -7.853 1.00 89.94 84 ARG A CA 1
ATOM 610 C C . ARG A 1 84 ? 3.534 -8.285 -6.670 1.00 89.94 84 ARG A C 1
ATOM 612 O O . ARG A 1 84 ? 2.722 -9.178 -6.898 1.00 89.94 84 ARG A O 1
ATOM 619 N N . PRO A 1 85 ? 3.895 -7.972 -5.409 1.00 91.38 85 PRO A N 1
ATOM 620 C CA . PRO A 1 85 ? 3.330 -8.658 -4.249 1.00 91.38 85 PRO A CA 1
ATOM 621 C C . PRO A 1 85 ? 1.839 -8.352 -4.077 1.00 91.38 85 PRO A C 1
ATOM 623 O O . PRO A 1 85 ? 1.377 -7.268 -4.445 1.00 91.38 85 PRO A O 1
ATOM 626 N N . ASP A 1 86 ? 1.124 -9.268 -3.426 1.00 91.62 86 ASP A N 1
ATOM 627 C CA . ASP A 1 86 ? -0.238 -9.019 -2.962 1.00 91.62 86 ASP A CA 1
ATOM 628 C C . ASP A 1 86 ? -0.270 -7.865 -1.955 1.00 91.62 86 ASP A C 1
ATOM 630 O O . ASP A 1 86 ? 0.654 -7.674 -1.149 1.00 91.62 86 ASP A O 1
ATOM 634 N N . VAL A 1 87 ? -1.362 -7.109 -1.994 1.00 93.31 87 VAL A N 1
ATOM 635 C CA . VAL A 1 87 ? -1.632 -5.994 -1.099 1.00 93.31 87 VAL A CA 1
ATOM 636 C C . VAL A 1 87 ? -3.085 -5.980 -0.648 1.00 93.31 87 VAL A C 1
ATOM 638 O O . VAL A 1 87 ? -4.013 -6.204 -1.424 1.00 93.31 87 VAL A O 1
ATOM 641 N N . VAL A 1 88 ? -3.271 -5.667 0.629 1.00 94.56 88 VAL A N 1
ATOM 642 C CA . VAL A 1 88 ? -4.572 -5.392 1.238 1.00 94.56 88 VAL A CA 1
ATOM 643 C C . VAL A 1 88 ? -4.507 -4.008 1.861 1.00 94.56 88 VAL A C 1
ATOM 645 O O . VAL A 1 88 ? -3.634 -3.750 2.690 1.00 94.56 88 VAL A O 1
ATOM 648 N N . VAL A 1 89 ? -5.412 -3.117 1.471 1.00 95.94 89 VAL A N 1
ATOM 649 C CA . VAL A 1 89 ? -5.529 -1.780 2.055 1.00 95.94 89 VAL A CA 1
ATOM 650 C C . VAL A 1 89 ? -6.670 -1.783 3.059 1.00 95.94 89 VAL A C 1
ATOM 652 O O . VAL A 1 89 ? -7.799 -2.163 2.737 1.00 95.94 89 VAL A O 1
ATOM 655 N N . LEU A 1 90 ? -6.358 -1.362 4.280 1.00 96.69 90 LEU A N 1
ATOM 656 C CA . LEU A 1 90 ? -7.295 -1.243 5.383 1.00 96.69 90 LEU A CA 1
ATOM 657 C C . LEU A 1 90 ? -7.493 0.225 5.762 1.00 96.69 90 LEU A C 1
ATOM 659 O O . LEU A 1 90 ? -6.549 1.014 5.691 1.00 96.69 90 LEU A O 1
ATOM 663 N N . SER A 1 91 ? -8.698 0.558 6.218 1.00 96.88 91 SER A N 1
ATOM 664 C CA . SER A 1 91 ? -9.060 1.883 6.725 1.00 96.88 91 SER A CA 1
ATOM 665 C C . SER A 1 91 ? -9.868 1.794 8.017 1.00 96.88 91 SER A C 1
ATOM 667 O O . SER A 1 91 ? -10.740 0.935 8.135 1.00 96.88 91 SER A O 1
ATOM 669 N N . ASP A 1 92 ? -9.620 2.701 8.960 1.00 96.56 92 ASP A N 1
ATOM 670 C CA . ASP A 1 92 ? -10.483 2.961 10.129 1.00 96.56 92 ASP A CA 1
ATOM 671 C C . ASP A 1 92 ? -11.387 4.201 9.932 1.00 96.56 92 ASP A C 1
ATOM 673 O O . ASP A 1 92 ? -12.012 4.694 10.874 1.00 96.56 92 ASP A O 1
ATOM 677 N N . GLY A 1 93 ? -11.430 4.745 8.710 1.00 95.75 93 GLY A N 1
ATOM 678 C CA . GLY A 1 93 ? -12.120 5.989 8.361 1.00 95.75 93 GLY A CA 1
ATOM 679 C C . GLY A 1 93 ? -11.289 7.263 8.561 1.00 95.75 93 GLY A C 1
ATOM 680 O O . G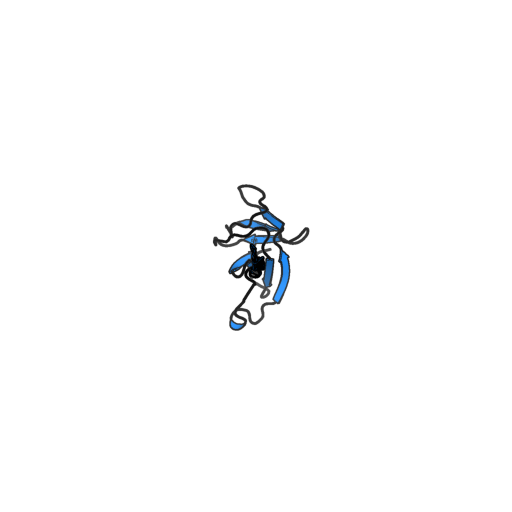LY A 1 93 ? -11.731 8.337 8.156 1.00 95.75 93 GLY A O 1
ATOM 681 N N . ARG A 1 94 ? -10.096 7.179 9.162 1.00 95.19 94 ARG A N 1
ATOM 682 C CA . ARG A 1 94 ? -9.166 8.312 9.353 1.00 95.19 94 ARG A CA 1
ATOM 683 C C . ARG A 1 94 ? -7.755 8.017 8.853 1.00 95.19 94 ARG A C 1
ATOM 685 O O . ARG A 1 94 ? -7.072 8.921 8.381 1.00 95.19 94 ARG A O 1
ATOM 692 N N . ASN A 1 95 ? -7.323 6.773 8.983 1.00 96.56 95 ASN A N 1
ATOM 693 C CA . ASN A 1 95 ? -5.993 6.280 8.687 1.00 96.56 95 ASN A CA 1
ATOM 694 C C . ASN A 1 95 ? -6.077 5.153 7.663 1.00 96.56 95 ASN A C 1
ATOM 696 O O . ASN A 1 95 ? -7.025 4.369 7.664 1.00 96.56 95 ASN A O 1
ATOM 700 N N . LEU A 1 96 ? -5.040 5.048 6.834 1.00 97.50 96 LEU A N 1
ATOM 701 C CA . LEU A 1 96 ? -4.907 4.002 5.830 1.00 97.50 96 LEU A CA 1
ATOM 702 C C . LEU A 1 96 ? -3.620 3.212 6.060 1.00 97.50 96 LEU A C 1
ATOM 704 O O . LEU A 1 96 ? -2.541 3.770 6.294 1.00 97.50 96 LEU A O 1
ATOM 708 N N . VAL A 1 97 ? -3.735 1.891 5.968 1.00 96.62 97 VAL A N 1
ATOM 709 C CA . VAL A 1 97 ? -2.606 0.966 6.066 1.00 96.62 97 VAL A CA 1
ATOM 710 C C . VAL A 1 97 ? -2.657 -0.003 4.900 1.00 96.62 97 VAL A C 1
ATOM 712 O O . VAL A 1 97 ? -3.652 -0.690 4.700 1.00 96.62 97 VAL A O 1
ATOM 715 N N . ALA A 1 98 ? -1.559 -0.103 4.159 1.00 96.19 98 ALA A N 1
ATOM 716 C CA . ALA A 1 98 ? -1.359 -1.151 3.171 1.00 96.19 98 ALA A CA 1
ATOM 717 C C . ALA A 1 98 ? -0.559 -2.289 3.808 1.00 96.19 98 ALA A C 1
ATOM 719 O O . ALA A 1 98 ? 0.575 -2.090 4.246 1.00 96.19 98 ALA A O 1
ATOM 720 N N . CYS A 1 99 ? -1.124 -3.488 3.862 1.00 94.62 99 CYS A N 1
ATOM 721 C CA . CYS A 1 99 ? -0.364 -4.694 4.136 1.00 94.62 99 CYS A CA 1
ATOM 722 C C . CYS A 1 99 ? 0.153 -5.278 2.819 1.00 94.62 99 CYS A C 1
ATOM 724 O O . CYS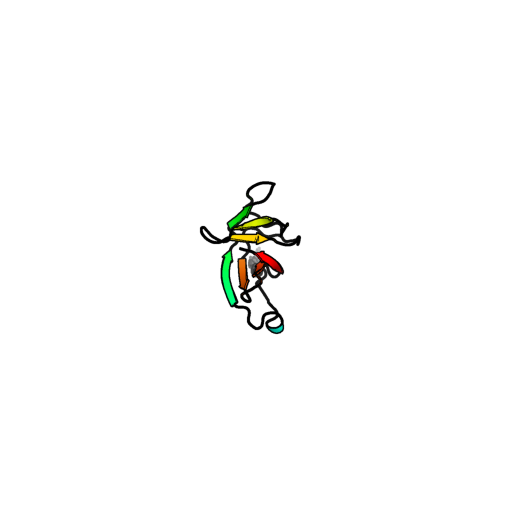 A 1 99 ? -0.642 -5.590 1.943 1.00 94.62 99 CYS A O 1
ATOM 726 N N . ILE A 1 100 ? 1.472 -5.408 2.680 1.00 93.19 100 ILE A N 1
ATOM 727 C CA . ILE A 1 100 ? 2.162 -5.865 1.470 1.00 93.19 100 ILE A CA 1
ATOM 728 C C . ILE A 1 100 ? 3.194 -6.910 1.885 1.00 93.19 100 ILE A C 1
ATOM 730 O O . ILE A 1 100 ? 4.047 -6.628 2.732 1.00 93.19 100 ILE A O 1
ATOM 734 N N . ALA A 1 101 ? 3.130 -8.107 1.298 1.00 87.25 101 ALA A N 1
ATOM 735 C CA . ALA A 1 101 ? 4.043 -9.215 1.609 1.00 87.25 101 ALA A CA 1
ATOM 736 C C . ALA A 1 101 ? 4.220 -9.451 3.132 1.00 87.25 101 ALA A C 1
ATOM 738 O O . ALA A 1 101 ? 5.341 -9.549 3.643 1.00 87.25 101 ALA A O 1
ATOM 739 N N . GLY A 1 102 ? 3.103 -9.451 3.871 1.00 85.56 102 GLY A N 1
ATOM 740 C CA . GLY A 1 10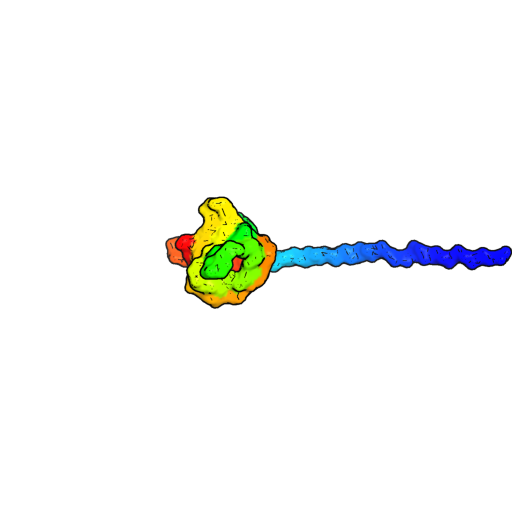2 ? 3.066 -9.692 5.318 1.00 85.56 102 GLY A CA 1
ATOM 741 C C . GLY A 1 102 ? 3.544 -8.532 6.199 1.00 85.56 102 GLY A C 1
ATOM 742 O O . GLY A 1 102 ? 3.718 -8.713 7.402 1.00 85.56 102 GLY A O 1
ATOM 743 N N . ARG A 1 103 ? 3.783 -7.340 5.638 1.00 90.06 103 ARG A N 1
ATOM 744 C CA . ARG A 1 103 ? 4.209 -6.150 6.391 1.00 90.06 103 ARG A CA 1
ATOM 745 C C . ARG A 1 103 ? 3.273 -4.978 6.167 1.00 90.06 103 ARG A C 1
ATOM 747 O O . ARG A 1 103 ? 2.787 -4.778 5.065 1.00 90.06 103 ARG A O 1
ATOM 754 N N . THR A 1 104 ? 3.064 -4.177 7.205 1.00 93.62 104 THR A N 1
ATOM 755 C CA . THR A 1 104 ? 2.159 -3.025 7.167 1.00 93.62 104 THR A CA 1
ATOM 756 C C . THR A 1 104 ? 2.906 -1.723 6.892 1.00 93.62 104 THR A C 1
ATOM 758 O O . THR A 1 104 ? 3.985 -1.456 7.433 1.00 93.62 104 THR A O 1
ATOM 761 N N . TYR A 1 105 ? 2.318 -0.888 6.049 1.00 95.50 105 TYR A N 1
ATOM 762 C CA . TYR A 1 105 ? 2.855 0.388 5.602 1.00 95.50 105 TYR A CA 1
ATOM 763 C C . TYR A 1 105 ? 1.781 1.457 5.798 1.00 95.50 105 TYR A C 1
ATOM 765 O O . TYR A 1 105 ? 0.653 1.272 5.353 1.00 95.50 105 TYR A O 1
ATOM 773 N N . ALA A 1 106 ? 2.117 2.563 6.466 1.00 96.44 106 ALA A N 1
ATOM 774 C CA . ALA A 1 106 ? 1.221 3.707 6.544 1.00 96.44 106 ALA A CA 1
ATOM 775 C C . ALA A 1 106 ? 1.165 4.380 5.171 1.00 96.44 106 ALA A C 1
ATOM 777 O O . ALA A 1 106 ? 2.204 4.658 4.553 1.00 96.44 106 ALA A O 1
ATOM 778 N N . VAL A 1 107 ? -0.054 4.600 4.699 1.00 97.56 107 VAL A N 1
ATOM 779 C CA . VAL A 1 107 ? -0.332 5.175 3.388 1.00 97.56 107 VAL A CA 1
ATOM 780 C C . VAL A 1 107 ? -1.439 6.220 3.504 1.00 97.56 107 VAL A C 1
ATOM 782 O O . VAL A 1 107 ? -1.999 6.435 4.578 1.00 97.56 107 VAL A O 1
ATOM 785 N N . ARG A 1 108 ? -1.715 6.902 2.401 1.00 96.88 108 ARG A N 1
ATOM 786 C CA . ARG A 1 108 ? -2.865 7.786 2.211 1.00 96.88 108 ARG A CA 1
ATOM 787 C C . ARG A 1 108 ? -3.384 7.630 0.788 1.00 96.88 108 ARG A C 1
ATOM 789 O O . ARG A 1 108 ? -2.641 7.126 -0.055 1.00 96.88 108 ARG A O 1
ATOM 796 N N . ASP A 1 109 ? -4.598 8.092 0.542 1.00 90.81 109 ASP A N 1
ATOM 797 C CA . ASP A 1 109 ? -5.114 8.257 -0.818 1.00 90.81 109 ASP A CA 1
ATOM 798 C C . ASP A 1 109 ? -4.362 9.376 -1.574 1.00 90.81 109 ASP A C 1
ATOM 800 O O . ASP A 1 109 ? -3.851 10.338 -0.928 1.00 90.81 109 ASP A O 1
#

Radius of gyration: 21.43 Å; chains: 1; bounding box: 39×76×36 Å

pLDDT: mean 85.49, std 15.6, range [48.06, 97.88]

Organism: NCBI:txid1114924

Foldseek 3Di:
DDDDPDDPDDDPPPPPPPPPQQDQPDDVVVQVQKDFPDKAWFCWKQDPVGIGQKDFFADAQIWTHGDPPDIKGFHHGDGDTDRRFIWTWMDNPPWIWIQTRRDITTIGD

Sequence (109 aa):
MRRILFALMGLVLSSSPLAAQGGCTLNVADYVGWQIIYSGALTGTVDLSGRSETFQGCAPGRVLLIDADHSVVCTQTRLGAGYRPDVVVLSDGRNLVACIAGRTYAVRD

Secondary structure (DSSP, 8-state):
------------------PPP------GGGGTT-EEEEEEE--EEEETTEEESEE--B-TTPEEE-SSS-EEEE-S-B---EES-EEEEEE-SS-EEEEETTEEEEEE-